Protein AF-A0A4Q4T595-F1 (afdb_monomer_lite)

Sequence (94 aa):
MTGSLRHFLDSDAVWLKILGATLLILVARSVSQIVYNVFLHPLAKIPGPRLMAASVLPMGWARTQGRAPYKLAELHERYGPVVRVGPNEVSAPR

pLDDT: mean 90.44, std 10.44, range [55.41, 97.75]

Radius of gyration: 21.41 Å; chains: 1; bounding box: 58×29×53 Å

Structure (mmCIF, N/CA/C/O backbone):
data_AF-A0A4Q4T595-F1
#
_entry.id   AF-A0A4Q4T595-F1
#
loop_
_atom_site.group_PDB
_atom_site.id
_atom_site.type_symbol
_atom_site.label_atom_id
_atom_site.label_alt_id
_atom_site.label_comp_id
_atom_site.label_asym_id
_atom_site.label_entity_id
_atom_site.label_seq_id
_atom_site.p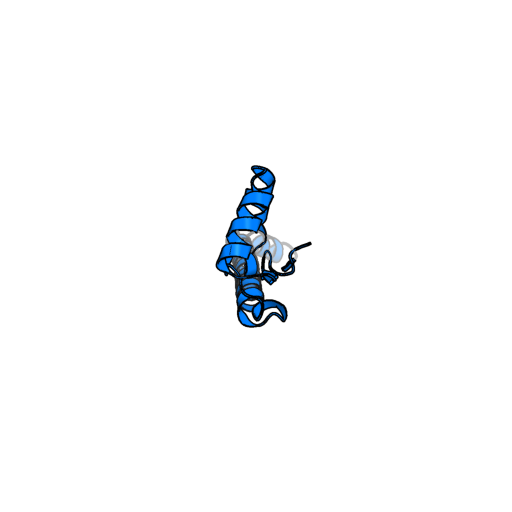dbx_PDB_ins_code
_atom_site.Cartn_x
_atom_site.Cartn_y
_atom_site.Cartn_z
_atom_site.occupancy
_atom_site.B_iso_or_equiv
_atom_site.auth_seq_id
_atom_site.auth_comp_id
_atom_site.auth_asym_id
_atom_site.auth_atom_id
_atom_site.pdbx_PDB_model_num
ATOM 1 N N . MET A 1 1 ? 41.513 -4.887 -30.086 1.00 55.41 1 MET A N 1
ATOM 2 C CA . MET A 1 1 ? 40.113 -5.341 -30.293 1.00 55.41 1 MET A CA 1
ATOM 3 C C . MET A 1 1 ? 39.145 -4.876 -29.189 1.00 55.41 1 MET A C 1
ATOM 5 O O . MET A 1 1 ? 37.991 -5.272 -29.200 1.00 55.41 1 MET A O 1
ATOM 9 N N . THR A 1 2 ? 39.554 -3.995 -28.266 1.00 59.62 2 THR A N 1
ATOM 10 C CA . THR A 1 2 ? 38.747 -3.543 -27.109 1.00 59.62 2 THR A CA 1
ATOM 11 C C . THR A 1 2 ? 37.957 -2.242 -27.332 1.00 59.62 2 THR A C 1
ATOM 13 O O . THR A 1 2 ? 37.141 -1.881 -26.491 1.00 59.62 2 THR A O 1
ATOM 16 N N . GLY A 1 3 ? 38.161 -1.535 -28.453 1.00 59.78 3 GLY A N 1
ATOM 17 C CA . GLY A 1 3 ? 37.514 -0.238 -28.725 1.00 59.78 3 GLY A CA 1
ATOM 18 C C . GLY A 1 3 ? 36.053 -0.321 -29.189 1.00 59.78 3 GLY A C 1
ATOM 19 O O . GLY A 1 3 ? 35.255 0.548 -28.854 1.00 59.78 3 GLY A O 1
ATOM 20 N N . SER A 1 4 ? 35.673 -1.390 -29.899 1.00 66.75 4 SER A N 1
ATOM 21 C CA . SER A 1 4 ? 34.329 -1.522 -30.493 1.00 66.75 4 SER A CA 1
ATOM 22 C C . SER A 1 4 ? 33.219 -1.743 -29.461 1.00 66.75 4 SER A C 1
ATOM 24 O O . SER A 1 4 ? 32.090 -1.319 -29.681 1.00 66.75 4 SER A O 1
ATOM 26 N N . LEU A 1 5 ? 33.526 -2.404 -28.341 1.00 62.75 5 LEU A N 1
ATOM 27 C CA . LEU A 1 5 ? 32.552 -2.699 -27.286 1.00 62.75 5 LEU A CA 1
ATOM 28 C C . LEU A 1 5 ? 32.245 -1.475 -26.413 1.00 62.75 5 LEU A C 1
ATOM 30 O O . LEU A 1 5 ? 31.114 -1.328 -25.965 1.00 62.75 5 LEU A O 1
ATOM 34 N N . ARG A 1 6 ? 33.218 -0.574 -26.215 1.00 63.72 6 ARG A N 1
ATOM 35 C CA . ARG A 1 6 ? 33.023 0.659 -25.432 1.00 63.72 6 ARG A CA 1
ATOM 36 C C . ARG A 1 6 ? 32.085 1.635 -26.143 1.00 63.72 6 ARG A C 1
ATOM 38 O O . ARG A 1 6 ? 31.086 2.027 -25.566 1.00 63.72 6 ARG A O 1
ATOM 45 N N . HIS A 1 7 ? 32.299 1.886 -27.435 1.00 62.91 7 HIS A N 1
ATOM 46 C CA . HIS A 1 7 ? 31.421 2.762 -28.225 1.00 62.91 7 HIS A CA 1
ATOM 47 C C . HIS A 1 7 ? 29.972 2.241 -28.329 1.00 62.91 7 HIS A C 1
ATOM 49 O O . HIS A 1 7 ? 29.018 3.015 -28.411 1.00 62.91 7 HIS A O 1
ATOM 55 N N . PHE A 1 8 ? 29.784 0.919 -28.326 1.00 65.06 8 PHE A N 1
ATOM 56 C CA . PHE A 1 8 ? 28.450 0.317 -28.305 1.00 65.06 8 PHE A CA 1
ATOM 57 C C . PHE A 1 8 ? 27.750 0.496 -26.944 1.00 65.06 8 PHE A C 1
ATOM 59 O O . PHE A 1 8 ? 26.552 0.760 -26.907 1.00 65.06 8 PHE A O 1
ATOM 66 N N . LEU A 1 9 ? 28.494 0.398 -25.835 1.00 65.62 9 LEU A N 1
ATOM 67 C CA . LEU A 1 9 ? 27.987 0.605 -24.470 1.00 65.62 9 LEU A CA 1
ATOM 68 C C . LEU A 1 9 ? 27.760 2.089 -24.126 1.00 65.62 9 LEU A C 1
ATOM 70 O O . LEU A 1 9 ? 26.861 2.392 -23.347 1.00 65.62 9 LEU A O 1
ATOM 74 N N . ASP A 1 10 ? 28.508 3.002 -24.749 1.00 68.75 10 ASP A N 1
ATOM 75 C CA . ASP A 1 10 ? 28.384 4.458 -24.569 1.00 68.75 10 ASP A CA 1
ATOM 76 C C . ASP A 1 10 ? 27.293 5.090 -25.451 1.00 68.75 10 ASP A C 1
ATOM 78 O O . ASP A 1 10 ? 27.086 6.299 -25.435 1.00 68.75 10 ASP A O 1
ATOM 82 N N . SER A 1 11 ? 26.570 4.286 -26.233 1.00 79.44 11 SER A N 1
ATOM 83 C CA . SER A 1 11 ? 25.467 4.786 -27.050 1.00 79.44 11 SER A CA 1
ATOM 84 C C . SER A 1 11 ? 24.302 5.219 -26.154 1.00 79.44 11 SER A C 1
ATOM 86 O O . SER A 1 11 ? 23.741 4.394 -25.433 1.00 79.44 11 SER A O 1
ATOM 88 N N . ASP A 1 12 ? 23.865 6.477 -26.256 1.00 80.19 12 ASP A N 1
ATOM 89 C CA . ASP A 1 12 ? 22.737 7.033 -25.481 1.00 80.19 12 ASP A CA 1
ATOM 90 C C . ASP A 1 12 ? 21.472 6.159 -25.557 1.00 80.19 12 ASP A C 1
ATOM 92 O O . ASP A 1 12 ? 20.712 6.019 -24.598 1.00 80.19 12 ASP A O 1
ATOM 96 N N . ALA A 1 13 ? 21.277 5.473 -26.687 1.00 86.56 13 ALA A N 1
ATOM 97 C CA . ALA A 1 13 ? 20.188 4.527 -26.895 1.00 86.56 13 ALA A CA 1
ATOM 98 C C . ALA A 1 13 ? 20.213 3.316 -25.938 1.00 86.56 13 ALA A C 1
ATOM 100 O O . ALA A 1 13 ? 19.152 2.782 -25.612 1.00 86.56 13 ALA A O 1
ATOM 101 N N . VAL A 1 14 ? 21.387 2.855 -25.493 1.00 88.69 14 VAL A N 1
ATOM 102 C CA . VAL A 1 14 ? 21.518 1.748 -24.529 1.00 88.69 14 VAL A CA 1
ATOM 103 C C . VAL A 1 14 ? 21.094 2.217 -23.141 1.00 88.69 14 VAL A C 1
ATOM 105 O O . VAL A 1 14 ? 20.259 1.569 -22.509 1.00 88.69 14 VAL A O 1
ATOM 108 N N . TRP A 1 15 ? 21.574 3.381 -22.703 1.00 89.25 15 TRP A N 1
ATOM 109 C CA . TRP A 1 15 ? 21.204 3.962 -21.413 1.00 89.25 15 TRP A CA 1
ATOM 110 C C . TRP A 1 15 ? 19.714 4.297 -21.325 1.00 89.25 15 TRP A C 1
ATOM 112 O O . TRP A 1 15 ? 19.072 3.954 -20.333 1.00 89.25 15 TRP A O 1
ATOM 122 N N . LEU A 1 16 ? 19.122 4.857 -22.384 1.00 92.12 16 LEU A N 1
ATOM 123 C CA . LEU A 1 16 ? 17.677 5.107 -22.447 1.00 92.12 16 LEU A CA 1
ATOM 124 C C . LEU A 1 16 ? 16.855 3.814 -22.332 1.00 92.12 16 LEU A C 1
ATOM 126 O O . LEU A 1 16 ? 15.848 3.786 -21.623 1.00 92.12 16 LEU A O 1
ATOM 130 N N . LYS A 1 17 ? 17.294 2.722 -22.975 1.00 94.12 17 LYS A N 1
ATOM 131 C CA . LYS A 1 17 ? 16.640 1.407 -22.855 1.00 94.12 17 LYS A CA 1
ATOM 132 C C . LYS A 1 17 ? 16.760 0.837 -21.445 1.00 94.12 17 LYS A C 1
ATOM 134 O O . LYS A 1 17 ? 15.776 0.312 -20.933 1.00 94.12 17 LYS A O 1
ATOM 139 N N . ILE A 1 18 ? 17.926 0.956 -20.808 1.00 94.69 18 ILE A N 1
ATOM 140 C CA . ILE A 1 18 ? 18.138 0.493 -19.429 1.00 94.69 18 ILE A CA 1
ATOM 141 C C . ILE A 1 18 ? 17.256 1.284 -18.457 1.00 94.69 18 ILE A C 1
ATOM 143 O O . ILE A 1 18 ? 16.566 0.682 -17.634 1.00 94.69 18 ILE A O 1
ATOM 147 N N . LEU A 1 19 ? 17.226 2.614 -18.571 1.00 95.94 19 LEU A N 1
ATOM 148 C CA . LEU A 1 19 ? 16.382 3.475 -17.738 1.00 95.94 19 LEU A CA 1
ATOM 149 C C . LEU A 1 19 ? 14.895 3.171 -17.947 1.00 95.94 19 LEU A C 1
ATOM 151 O O . LEU A 1 19 ? 14.161 3.001 -16.974 1.00 95.94 19 LEU A O 1
ATOM 155 N N . GLY A 1 20 ? 14.466 3.027 -19.203 1.00 96.69 20 GLY A N 1
ATOM 156 C CA . GLY A 1 20 ? 13.096 2.656 -19.549 1.00 96.69 20 GLY A CA 1
ATOM 157 C C . GLY A 1 20 ? 12.697 1.289 -18.991 1.00 96.69 20 GLY A C 1
ATOM 158 O O . GLY A 1 20 ? 11.651 1.165 -18.356 1.00 96.69 20 GLY A O 1
ATOM 159 N N . ALA A 1 21 ? 13.548 0.272 -19.157 1.00 96.75 21 ALA A N 1
ATOM 160 C CA . ALA A 1 21 ? 13.311 -1.066 -18.616 1.00 96.75 21 ALA A CA 1
ATOM 161 C C . ALA A 1 21 ? 13.264 -1.060 -17.081 1.00 96.75 21 ALA A C 1
ATOM 163 O O . ALA A 1 21 ? 12.384 -1.680 -16.486 1.00 96.75 21 ALA A O 1
ATOM 164 N N . THR A 1 22 ? 14.161 -0.311 -16.435 1.00 96.94 22 THR A N 1
ATOM 165 C CA . THR A 1 22 ? 14.193 -0.168 -14.973 1.00 96.94 22 THR A CA 1
ATOM 166 C C . THR A 1 22 ? 12.910 0.482 -14.461 1.00 96.94 22 THR A C 1
ATOM 168 O O . THR A 1 22 ? 12.271 -0.050 -13.553 1.00 96.94 22 THR A O 1
ATOM 171 N N . LEU A 1 23 ? 12.481 1.589 -15.075 1.00 97.56 23 LEU A N 1
ATOM 172 C CA . LEU A 1 23 ? 11.230 2.258 -14.725 1.00 97.56 23 LEU A CA 1
ATOM 173 C C . LEU A 1 23 ? 10.027 1.326 -14.915 1.00 97.56 23 LEU A C 1
ATOM 175 O O . LEU A 1 23 ? 9.184 1.221 -14.024 1.00 97.56 23 LEU A O 1
ATOM 179 N N . LEU A 1 24 ? 9.971 0.604 -16.037 1.00 97.69 24 LEU A N 1
ATOM 180 C CA . LEU A 1 24 ? 8.899 -0.347 -16.323 1.00 97.69 24 LEU A CA 1
ATOM 181 C C . LEU A 1 24 ? 8.820 -1.452 -15.261 1.00 97.69 24 LEU A C 1
ATOM 183 O O . LEU A 1 24 ? 7.731 -1.748 -14.771 1.00 97.69 24 LEU A O 1
ATOM 187 N N . ILE A 1 25 ? 9.958 -2.025 -14.860 1.00 97.75 25 ILE A N 1
ATOM 188 C CA . ILE A 1 25 ? 10.024 -3.055 -13.814 1.00 97.75 25 ILE A CA 1
ATOM 189 C C . ILE A 1 25 ? 9.533 -2.502 -12.471 1.00 97.75 25 ILE A C 1
ATOM 191 O O . ILE A 1 25 ? 8.751 -3.163 -11.784 1.00 97.75 25 ILE A O 1
ATOM 195 N N . LEU A 1 26 ? 9.942 -1.286 -12.095 1.00 97.56 26 LEU A N 1
ATOM 196 C CA . LEU A 1 26 ? 9.507 -0.652 -10.847 1.00 97.56 26 LEU A CA 1
ATOM 197 C C . LEU A 1 26 ? 7.995 -0.401 -10.830 1.00 97.56 26 LEU A C 1
ATOM 199 O O . LEU A 1 26 ? 7.332 -0.688 -9.827 1.00 97.56 26 LEU A O 1
ATOM 203 N N . VAL A 1 27 ? 7.436 0.078 -11.944 1.00 97.19 27 VAL A N 1
ATOM 204 C CA . VAL A 1 27 ? 5.991 0.294 -12.093 1.00 97.19 27 VAL A CA 1
ATOM 205 C C . VAL A 1 27 ? 5.249 -1.038 -12.038 1.00 97.19 27 VAL A C 1
ATOM 207 O O . VAL A 1 27 ? 4.325 -1.183 -11.238 1.00 97.19 27 VAL A O 1
ATOM 210 N N . ALA A 1 28 ? 5.677 -2.034 -12.815 1.00 97.25 28 ALA A N 1
ATOM 211 C CA . ALA A 1 28 ? 5.042 -3.348 -12.850 1.00 97.25 28 ALA A CA 1
ATOM 212 C C . ALA A 1 28 ? 5.057 -4.021 -11.472 1.00 97.25 28 ALA A C 1
ATOM 214 O O . ALA A 1 28 ? 4.032 -4.542 -11.027 1.00 97.25 28 ALA A O 1
ATOM 215 N N . ARG A 1 29 ? 6.181 -3.949 -10.749 1.00 96.88 29 ARG A N 1
ATOM 216 C CA . ARG A 1 29 ? 6.293 -4.447 -9.372 1.00 96.88 29 ARG A CA 1
ATOM 217 C C . ARG A 1 29 ? 5.334 -3.716 -8.431 1.00 96.88 29 ARG A C 1
ATOM 219 O O . ARG A 1 29 ? 4.647 -4.364 -7.646 1.00 96.88 29 ARG A O 1
ATOM 226 N N . SER A 1 30 ? 5.267 -2.388 -8.517 1.00 94.50 30 SER A N 1
ATOM 227 C CA . SER A 1 30 ? 4.399 -1.568 -7.660 1.00 94.50 30 SER A CA 1
ATOM 228 C C . SER A 1 30 ? 2.920 -1.878 -7.891 1.00 94.50 30 SER A C 1
ATOM 230 O O . SER A 1 30 ? 2.179 -2.110 -6.937 1.00 94.50 30 SER A O 1
ATOM 232 N N . VAL A 1 31 ? 2.499 -1.962 -9.154 1.00 95.62 31 VAL A N 1
ATOM 233 C CA . VAL A 1 31 ? 1.127 -2.331 -9.531 1.00 95.62 31 VAL A CA 1
ATOM 234 C C . VAL A 1 31 ? 0.806 -3.752 -9.073 1.00 95.62 31 VAL A C 1
ATOM 236 O O . VAL A 1 31 ? -0.231 -3.966 -8.449 1.00 95.62 31 VAL A O 1
ATOM 239 N N . SER A 1 32 ? 1.711 -4.706 -9.303 1.00 95.88 32 SER A N 1
ATOM 240 C CA . SER A 1 32 ? 1.529 -6.097 -8.869 1.00 95.88 32 SER A CA 1
ATOM 241 C C . SER A 1 32 ? 1.346 -6.193 -7.355 1.00 95.88 32 SER A C 1
ATOM 243 O O . SER A 1 32 ? 0.445 -6.883 -6.882 1.00 95.88 32 SER A O 1
ATOM 245 N N . GLN A 1 33 ? 2.142 -5.445 -6.585 1.00 94.81 33 GLN A N 1
ATOM 246 C CA . GLN A 1 33 ? 2.021 -5.399 -5.131 1.00 94.81 33 GLN A CA 1
ATOM 247 C C . GLN A 1 33 ? 0.685 -4.793 -4.685 1.00 94.81 33 GLN A C 1
ATOM 249 O O . GLN A 1 33 ? 0.058 -5.318 -3.769 1.00 94.81 33 GLN A O 1
ATOM 254 N N . ILE A 1 34 ? 0.228 -3.714 -5.327 1.00 94.88 34 ILE A N 1
ATOM 255 C CA . ILE A 1 34 ? -1.064 -3.085 -5.019 1.00 94.88 34 ILE A CA 1
ATOM 256 C C . ILE A 1 34 ? -2.209 -4.065 -5.278 1.00 94.88 34 ILE A C 1
ATOM 258 O O . ILE A 1 34 ? -3.062 -4.254 -4.411 1.00 94.88 34 ILE A O 1
ATOM 262 N N . VAL A 1 35 ? -2.213 -4.721 -6.440 1.00 95.69 35 VAL A N 1
ATOM 263 C CA . VAL A 1 35 ? -3.236 -5.710 -6.802 1.00 95.69 35 VAL A CA 1
ATOM 264 C C . VAL A 1 35 ? -3.232 -6.867 -5.802 1.00 95.69 35 VAL A C 1
ATOM 266 O O . VAL A 1 35 ? -4.282 -7.218 -5.262 1.00 95.69 35 VAL A O 1
ATOM 269 N N . TYR A 1 36 ? -2.056 -7.405 -5.474 1.00 95.69 36 TYR A N 1
ATOM 270 C CA . TYR A 1 36 ? -1.926 -8.448 -4.459 1.00 95.69 36 TYR A CA 1
ATOM 271 C C . TYR A 1 36 ? -2.474 -7.988 -3.102 1.00 95.69 36 TYR A C 1
ATOM 273 O O . TYR A 1 36 ? -3.313 -8.669 -2.515 1.00 95.69 36 TYR A O 1
ATOM 281 N N . ASN A 1 37 ? -2.080 -6.803 -2.630 1.00 94.94 37 ASN A N 1
ATOM 282 C CA . ASN A 1 37 ? -2.498 -6.273 -1.335 1.00 94.94 37 ASN A CA 1
ATOM 283 C C . ASN A 1 37 ? -4.016 -6.069 -1.239 1.00 94.94 37 ASN A C 1
ATOM 285 O O . ASN A 1 37 ? -4.607 -6.350 -0.193 1.00 94.94 37 ASN A O 1
ATOM 289 N N . VAL A 1 38 ? -4.643 -5.582 -2.310 1.00 93.62 38 VAL A N 1
ATOM 290 C CA . VAL A 1 38 ? -6.076 -5.270 -2.335 1.00 93.62 38 VAL A CA 1
ATOM 291 C C . VAL A 1 38 ? -6.933 -6.529 -2.462 1.00 93.62 38 VAL A C 1
ATOM 293 O O . VAL A 1 38 ? -7.968 -6.596 -1.804 1.00 93.62 38 VAL A O 1
ATOM 296 N N . PHE A 1 39 ? -6.520 -7.517 -3.263 1.00 93.75 39 PHE A N 1
ATOM 297 C CA . PHE A 1 39 ? -7.394 -8.641 -3.628 1.00 93.75 39 PHE A CA 1
ATOM 298 C C . PHE A 1 39 ? -6.968 -9.998 -3.063 1.00 93.75 39 PHE A C 1
ATOM 300 O O . PHE A 1 39 ? -7.826 -10.794 -2.697 1.00 93.75 39 PHE A O 1
ATOM 307 N N . LEU A 1 40 ? -5.665 -10.280 -3.002 1.00 93.75 40 LEU A N 1
ATOM 308 C CA . LEU A 1 40 ? -5.143 -11.622 -2.706 1.00 93.75 40 LEU A CA 1
ATOM 309 C C . LEU A 1 40 ? -4.547 -11.740 -1.300 1.00 93.75 40 LEU A C 1
ATOM 311 O O . LEU A 1 40 ? -4.386 -12.841 -0.780 1.00 93.75 40 LEU A O 1
ATOM 315 N N . HIS A 1 41 ? -4.221 -10.612 -0.674 1.00 93.25 41 HIS A N 1
ATOM 316 C CA . HIS A 1 41 ? -3.612 -10.585 0.646 1.00 93.25 41 HIS A CA 1
ATOM 317 C C . HIS A 1 41 ? -4.538 -11.203 1.703 1.00 93.25 41 HIS A C 1
ATOM 319 O O . HIS A 1 41 ? -5.743 -10.950 1.667 1.00 93.25 41 HIS A O 1
ATOM 325 N N . PRO A 1 42 ? -4.017 -11.921 2.715 1.00 93.50 42 PRO A N 1
ATOM 326 C CA . PRO A 1 42 ? -4.841 -12.493 3.785 1.00 93.50 42 PRO A CA 1
ATOM 327 C C . PRO A 1 42 ? -5.752 -11.467 4.482 1.00 93.50 42 PRO A C 1
ATOM 329 O O . PRO A 1 42 ? -6.893 -11.769 4.828 1.00 93.50 42 PRO A O 1
ATOM 332 N N . LEU A 1 43 ? -5.275 -10.224 4.614 1.00 93.06 43 LEU A N 1
ATOM 333 C CA . LEU A 1 43 ? -6.026 -9.102 5.195 1.00 93.06 43 LEU A CA 1
ATOM 334 C C . LEU A 1 43 ? -7.038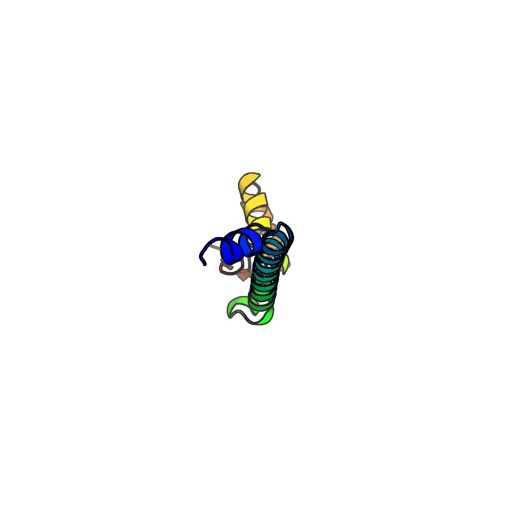 -8.452 4.228 1.00 93.06 43 LEU A C 1
ATOM 336 O O . LEU A 1 43 ? -7.723 -7.514 4.620 1.00 93.06 43 LEU A O 1
ATOM 340 N N . ALA A 1 44 ? -7.163 -8.907 2.976 1.00 91.62 44 ALA A N 1
ATOM 341 C CA . ALA A 1 44 ? -8.148 -8.390 2.013 1.00 91.62 44 ALA A CA 1
ATOM 342 C C . ALA A 1 44 ? -9.600 -8.650 2.441 1.00 91.62 44 ALA A C 1
ATOM 344 O O . ALA A 1 44 ? -10.506 -7.948 2.005 1.00 91.62 44 ALA A O 1
ATOM 345 N N . LYS A 1 45 ? -9.811 -9.620 3.338 1.00 93.31 45 LYS A N 1
ATOM 346 C CA . LYS A 1 45 ? -11.117 -9.926 3.937 1.00 93.31 45 LYS A CA 1
ATOM 347 C C . LYS A 1 45 ? -11.562 -8.888 4.971 1.00 93.31 45 LYS A C 1
ATOM 349 O O . LYS A 1 45 ? -12.732 -8.858 5.334 1.00 93.31 45 LYS A O 1
ATOM 354 N N . ILE A 1 46 ? -10.633 -8.074 5.473 1.00 95.31 46 ILE A N 1
ATOM 355 C CA . ILE A 1 46 ? -10.914 -7.071 6.500 1.00 95.31 46 ILE A CA 1
ATOM 356 C C . ILE A 1 46 ? -11.464 -5.817 5.816 1.00 95.31 46 ILE A C 1
ATOM 358 O O . ILE A 1 46 ? -10.834 -5.318 4.875 1.00 95.31 46 ILE A O 1
ATOM 362 N N . PRO A 1 47 ? -12.618 -5.295 6.266 1.00 94.38 47 PRO A N 1
ATOM 363 C CA . PRO A 1 47 ? -13.239 -4.140 5.641 1.00 94.38 47 PRO A CA 1
ATOM 364 C C . PRO A 1 47 ? -12.358 -2.894 5.805 1.00 94.38 47 PRO A C 1
ATOM 366 O O . PRO A 1 47 ? -11.644 -2.728 6.794 1.00 94.38 47 PRO A O 1
ATOM 369 N N . GLY A 1 48 ? -12.382 -2.008 4.811 1.00 93.75 48 GLY A N 1
ATOM 370 C CA . GLY A 1 48 ? -11.648 -0.747 4.851 1.00 93.75 48 GLY A CA 1
ATOM 371 C C . GLY A 1 48 ? -11.453 -0.109 3.473 1.00 93.75 48 GLY A C 1
ATOM 372 O O . GLY A 1 48 ? -11.779 -0.708 2.442 1.00 93.75 48 GLY A O 1
ATOM 373 N N . PRO A 1 49 ? -10.909 1.119 3.418 1.00 94.38 49 PRO A N 1
ATOM 374 C CA . PRO A 1 49 ? -10.660 1.811 2.162 1.00 94.38 49 PRO A CA 1
ATOM 375 C C . PRO A 1 49 ? -9.605 1.091 1.316 1.00 94.38 49 PRO A C 1
ATOM 377 O O . PRO A 1 49 ? -8.489 0.835 1.772 1.00 94.38 49 PRO A O 1
ATOM 380 N N . ARG A 1 50 ? -9.899 0.871 0.028 1.00 92.50 50 ARG A N 1
ATOM 381 C CA . ARG A 1 50 ? -8.950 0.240 -0.912 1.00 92.50 50 ARG A CA 1
ATOM 382 C C . ARG A 1 50 ? -7.628 0.999 -1.033 1.00 92.50 50 ARG A C 1
ATOM 384 O O . ARG A 1 50 ? -6.591 0.374 -1.205 1.00 92.50 50 ARG A O 1
ATOM 391 N N . LEU A 1 51 ? -7.647 2.327 -0.890 1.00 92.31 51 LEU A N 1
ATOM 392 C CA . LEU A 1 51 ? -6.429 3.145 -0.902 1.00 92.31 51 LEU A CA 1
ATOM 393 C C . LEU A 1 51 ? -5.489 2.810 0.264 1.00 92.31 51 LEU A C 1
ATOM 395 O O . LEU A 1 51 ? -4.278 2.794 0.072 1.00 92.31 51 LEU A O 1
ATOM 399 N N . MET A 1 52 ? -6.038 2.497 1.441 1.00 93.50 52 MET A N 1
ATOM 400 C CA . MET A 1 52 ? -5.250 2.066 2.598 1.00 93.50 52 MET A CA 1
ATOM 401 C C . MET A 1 52 ? -4.791 0.613 2.456 1.00 93.50 52 MET A C 1
ATOM 403 O O . MET A 1 52 ? -3.685 0.278 2.859 1.00 93.50 52 MET A O 1
ATOM 407 N N . ALA A 1 53 ? -5.583 -0.246 1.807 1.00 92.06 53 ALA A N 1
ATOM 408 C CA . ALA A 1 53 ? -5.122 -1.582 1.430 1.00 92.06 53 ALA A CA 1
ATOM 409 C C . ALA A 1 53 ? -3.978 -1.535 0.397 1.00 92.06 53 ALA A C 1
ATOM 411 O O . ALA A 1 53 ? -3.076 -2.365 0.450 1.00 92.06 53 ALA A O 1
ATOM 412 N N . ALA A 1 54 ? -3.994 -0.564 -0.521 1.00 93.19 54 ALA A N 1
ATOM 413 C CA . ALA A 1 54 ? -2.981 -0.394 -1.559 1.00 93.19 54 ALA A CA 1
ATOM 414 C C . ALA A 1 54 ? -1.668 0.203 -1.027 1.00 93.19 54 ALA A C 1
ATOM 416 O O . ALA A 1 54 ? -0.592 -0.226 -1.440 1.00 93.19 54 ALA A O 1
ATOM 417 N N . SER A 1 55 ? -1.741 1.191 -0.128 1.00 93.00 55 SER A N 1
ATOM 418 C CA . SER A 1 55 ? -0.572 1.935 0.349 1.00 93.00 55 SER A CA 1
ATOM 419 C C . SER A 1 55 ? -0.770 2.519 1.750 1.00 93.00 55 SER A C 1
ATOM 421 O O . SER A 1 55 ? -1.882 2.833 2.162 1.00 93.00 55 SER A O 1
ATOM 423 N N . VAL A 1 56 ? 0.336 2.726 2.470 1.00 91.44 56 VAL A N 1
ATOM 424 C CA . VAL A 1 56 ? 0.363 3.399 3.783 1.00 91.44 56 VAL A CA 1
ATOM 425 C C . VAL A 1 56 ? 0.177 4.918 3.687 1.00 91.44 56 VAL A C 1
ATOM 427 O O . VAL A 1 56 ? -0.110 5.571 4.689 1.00 91.44 56 VAL A O 1
ATOM 430 N N . LEU A 1 57 ? 0.324 5.495 2.490 1.00 93.50 57 LEU A N 1
ATOM 431 C CA . LEU A 1 57 ? 0.346 6.946 2.280 1.00 93.50 57 LEU A CA 1
ATOM 432 C C . LEU A 1 57 ? -0.898 7.690 2.803 1.00 93.50 57 LEU A C 1
ATOM 434 O O . LEU A 1 57 ? -0.708 8.712 3.460 1.00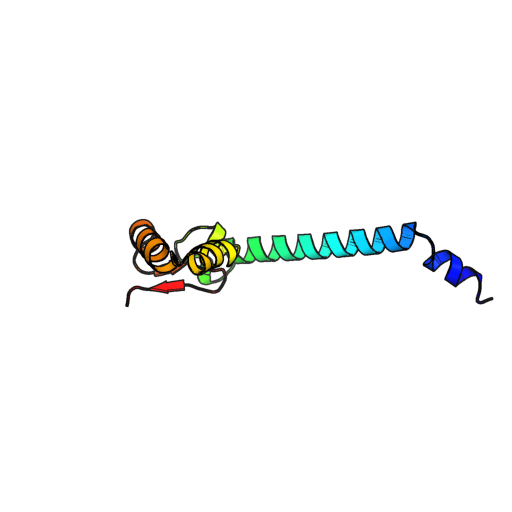 93.50 57 LEU A O 1
ATOM 438 N N . PRO A 1 58 ? -2.150 7.221 2.601 1.00 93.62 58 PRO A N 1
ATOM 439 C CA . PRO A 1 58 ? -3.325 7.954 3.077 1.00 93.62 58 PRO A CA 1
ATOM 440 C C . PRO A 1 58 ? -3.358 8.096 4.603 1.00 93.62 58 PRO A C 1
ATOM 442 O O . PRO A 1 58 ? -3.675 9.164 5.126 1.00 93.62 58 PRO A O 1
ATOM 445 N N . MET A 1 59 ? -3.000 7.029 5.325 1.00 93.94 59 MET A N 1
ATOM 446 C CA . MET A 1 59 ? -2.930 7.060 6.786 1.00 93.94 59 MET A CA 1
ATOM 447 C C . MET A 1 59 ? -1.696 7.836 7.260 1.00 93.94 59 MET A C 1
ATOM 449 O O . MET A 1 59 ? -1.787 8.604 8.214 1.00 93.94 59 MET A O 1
ATOM 453 N N . GLY A 1 60 ? -0.563 7.705 6.564 1.00 94.25 60 GLY A N 1
ATOM 454 C CA . GLY A 1 60 ? 0.641 8.500 6.812 1.00 94.25 60 GLY A CA 1
ATOM 455 C C . GLY A 1 60 ? 0.375 10.002 6.721 1.00 94.25 60 GLY A C 1
ATOM 456 O O . GLY A 1 60 ? 0.766 10.742 7.616 1.00 94.25 60 GLY A O 1
ATOM 457 N N . TRP A 1 61 ? -0.378 10.443 5.715 1.00 95.31 61 TRP A N 1
ATOM 458 C CA . TRP A 1 61 ? -0.791 11.838 5.575 1.00 95.31 61 TRP A CA 1
ATOM 459 C C . TRP A 1 61 ? -1.696 12.308 6.723 1.00 95.31 61 TRP A C 1
ATOM 461 O O . TRP A 1 61 ? -1.500 13.382 7.286 1.00 95.31 61 TRP A O 1
ATOM 471 N N . ALA A 1 62 ? -2.662 11.486 7.143 1.00 94.94 62 ALA A N 1
ATOM 472 C CA . ALA A 1 62 ? -3.473 11.807 8.318 1.00 94.94 62 ALA A CA 1
ATOM 473 C C . ALA A 1 62 ? -2.617 11.893 9.598 1.00 94.94 62 ALA A C 1
ATOM 475 O O . ALA A 1 62 ? -2.873 12.744 10.449 1.00 94.94 62 ALA A O 1
ATOM 476 N N . ARG A 1 63 ? -1.582 11.051 9.730 1.00 95.44 63 ARG A N 1
ATOM 477 C CA . ARG A 1 63 ? -0.623 11.085 10.848 1.00 95.44 63 ARG A CA 1
ATOM 478 C C . ARG A 1 63 ? 0.215 12.366 10.837 1.00 95.44 63 ARG A C 1
ATOM 480 O O . ARG A 1 63 ? 0.306 13.007 11.878 1.00 95.44 63 ARG A O 1
ATOM 487 N N . THR A 1 64 ? 0.761 12.780 9.691 1.00 96.50 64 THR A N 1
ATOM 488 C CA . THR A 1 64 ? 1.572 14.012 9.599 1.00 96.50 64 THR A CA 1
ATOM 489 C C . THR A 1 64 ? 0.766 15.275 9.894 1.00 96.50 64 THR A C 1
ATOM 491 O O . THR A 1 64 ? 1.315 16.245 10.401 1.00 96.50 64 THR A O 1
ATOM 494 N N . GLN A 1 65 ? -0.545 15.255 9.647 1.00 96.38 65 GLN A N 1
ATOM 495 C CA . GLN A 1 65 ? -1.458 16.345 10.004 1.00 96.38 65 GLN A CA 1
ATOM 496 C C . GLN A 1 65 ? -1.974 16.287 11.454 1.00 96.38 65 GLN A C 1
ATOM 498 O O . GLN A 1 65 ? -2.796 17.118 11.833 1.00 96.38 65 GLN A O 1
ATOM 503 N N . GLY A 1 66 ? -1.584 15.285 12.252 1.00 95.31 66 GLY A N 1
ATOM 504 C CA . GLY A 1 66 ? -2.144 15.062 13.593 1.00 95.31 66 GLY A CA 1
ATOM 505 C C . GLY A 1 66 ? -3.623 14.646 13.587 1.00 95.31 66 GLY A C 1
ATOM 506 O O . GLY A 1 66 ? -4.297 14.700 14.611 1.00 95.31 66 GLY A O 1
ATOM 507 N N . ARG A 1 67 ? -4.151 14.223 12.431 1.00 95.81 67 ARG A N 1
ATOM 508 C CA . ARG A 1 67 ? -5.564 13.867 12.220 1.00 95.81 67 ARG A CA 1
ATOM 509 C C . ARG A 1 67 ? -5.844 12.367 12.261 1.00 95.81 67 ARG A C 1
ATOM 511 O O . ARG A 1 67 ? -6.987 11.955 12.070 1.00 95.81 67 ARG A O 1
ATOM 518 N N . ALA A 1 68 ? -4.826 11.546 12.511 1.00 94.19 68 ALA A N 1
ATOM 519 C CA . ALA A 1 68 ? -4.964 10.094 12.549 1.00 94.19 68 ALA A CA 1
ATOM 520 C C . ALA A 1 68 ? -6.066 9.595 13.507 1.00 94.19 68 ALA A C 1
ATOM 522 O O . ALA A 1 68 ? -6.838 8.749 13.062 1.00 94.19 68 ALA A O 1
ATOM 523 N N . PRO A 1 69 ? -6.229 10.119 14.743 1.00 94.19 69 PRO A N 1
ATOM 524 C CA . PRO A 1 69 ? -7.294 9.659 15.641 1.00 94.19 69 PRO A CA 1
ATOM 525 C C . PRO A 1 69 ? -8.697 9.905 15.076 1.00 94.19 69 PRO A C 1
ATOM 527 O O . PRO A 1 69 ? -9.529 9.004 15.083 1.00 94.19 69 PRO A O 1
ATOM 530 N N . TYR A 1 70 ? -8.940 11.093 14.511 1.00 95.12 70 TYR A N 1
ATOM 531 C CA . TYR A 1 70 ? -10.22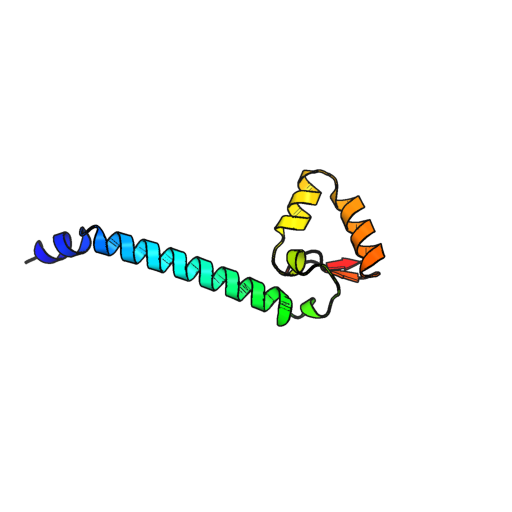5 11.432 13.893 1.00 95.12 70 TYR A CA 1
ATOM 532 C C . TYR A 1 70 ? -10.500 10.568 12.666 1.00 95.12 70 TYR A C 1
ATOM 534 O O . TYR A 1 70 ? -11.603 10.055 12.500 1.00 95.12 70 TYR A O 1
ATOM 542 N N . LYS A 1 71 ? -9.478 10.360 11.822 1.00 95.12 71 LYS A N 1
ATOM 543 C CA . LYS A 1 71 ? -9.629 9.509 10.643 1.00 95.12 71 LYS A CA 1
ATOM 544 C C . LYS A 1 71 ? -9.921 8.067 11.037 1.00 95.12 71 LYS A C 1
ATOM 546 O O . LYS A 1 71 ? -10.717 7.407 10.385 1.00 95.12 71 LYS A O 1
ATOM 551 N N . LEU A 1 72 ? -9.286 7.583 12.097 1.00 94.75 72 LEU A N 1
ATOM 552 C CA . LEU A 1 72 ? -9.497 6.238 12.602 1.00 94.75 72 LEU A CA 1
ATOM 553 C C . LEU A 1 72 ? -10.908 6.057 13.169 1.00 94.75 72 LEU A C 1
ATOM 555 O O . LEU A 1 72 ? -11.551 5.059 12.861 1.00 94.75 72 LEU A O 1
ATOM 559 N N . ALA A 1 73 ? -11.411 7.043 13.917 1.00 95.00 73 ALA A N 1
ATOM 560 C CA . ALA A 1 73 ? -12.787 7.052 14.406 1.00 95.00 73 ALA A CA 1
ATOM 561 C C . ALA A 1 73 ? -13.804 6.998 13.250 1.00 95.00 73 ALA A C 1
ATOM 563 O O . ALA A 1 73 ? -14.663 6.123 13.247 1.00 95.00 73 ALA A O 1
ATOM 564 N N . GLU A 1 74 ? -13.637 7.839 12.221 1.00 95.19 74 GLU A N 1
ATOM 565 C CA . GLU A 1 74 ? -14.476 7.830 11.005 1.00 95.19 74 GLU A CA 1
ATOM 566 C C . GLU A 1 74 ? -14.458 6.457 10.311 1.00 95.19 74 GLU A C 1
ATOM 568 O O . GLU A 1 74 ? -15.471 5.954 9.823 1.00 95.19 74 GLU A O 1
ATOM 573 N N . LEU A 1 75 ? -13.285 5.826 10.251 1.00 95.44 75 LEU A N 1
ATOM 574 C CA . LEU A 1 75 ? -13.139 4.511 9.644 1.00 95.44 75 LEU A CA 1
ATOM 575 C C . LEU A 1 75 ? -13.856 3.425 10.447 1.00 95.44 75 LEU A C 1
ATOM 577 O O . LEU A 1 75 ? -14.531 2.596 9.839 1.00 95.44 75 LEU A O 1
ATOM 581 N N . HIS A 1 76 ? -13.741 3.435 11.773 1.00 96.50 76 HIS A N 1
ATOM 582 C CA . HIS A 1 76 ? -14.452 2.486 12.631 1.00 96.50 76 HIS A CA 1
ATOM 583 C C . HIS A 1 76 ? -15.966 2.684 12.602 1.00 96.50 76 HIS A C 1
ATOM 585 O O . HIS A 1 76 ? -16.706 1.703 12.579 1.00 96.50 76 HIS A O 1
ATOM 591 N N . GLU A 1 77 ? -16.431 3.929 12.519 1.00 95.94 77 GLU A N 1
ATOM 592 C CA . GLU A 1 77 ? -17.848 4.243 12.339 1.00 95.94 77 GLU A CA 1
ATOM 593 C C . GLU A 1 77 ? -18.386 3.680 11.013 1.00 95.94 77 GLU A C 1
ATOM 595 O O . GLU A 1 77 ? -19.481 3.125 10.961 1.00 95.94 77 GLU A O 1
ATOM 600 N N . ARG A 1 78 ? -17.593 3.758 9.936 1.00 95.81 78 ARG A N 1
ATOM 601 C CA . ARG A 1 78 ? -18.018 3.341 8.592 1.00 95.81 78 ARG A CA 1
ATOM 602 C C . ARG A 1 78 ? -17.870 1.848 8.304 1.00 95.81 78 ARG A C 1
ATOM 604 O O . ARG A 1 78 ? -18.693 1.281 7.589 1.00 95.81 78 ARG A O 1
ATOM 611 N N . TYR A 1 79 ? -16.777 1.240 8.753 1.00 95.62 79 TYR A N 1
ATOM 612 C CA . TYR A 1 79 ? -16.386 -0.127 8.386 1.00 95.62 79 TYR A CA 1
ATOM 613 C C . TYR A 1 79 ? -16.506 -1.119 9.548 1.00 95.62 79 TYR A C 1
ATOM 615 O O . TYR A 1 79 ? -16.410 -2.325 9.320 1.00 95.62 79 TYR A O 1
ATOM 623 N N . GLY A 1 80 ? -16.748 -0.635 10.768 1.00 94.38 80 GLY A N 1
ATOM 624 C CA . GLY A 1 80 ? -16.970 -1.452 11.953 1.00 94.38 80 GLY A CA 1
ATOM 625 C C . GLY A 1 80 ? -15.745 -1.576 12.868 1.00 94.38 80 GLY A C 1
ATOM 626 O O . GLY A 1 80 ? -14.776 -0.822 12.760 1.00 94.38 80 GLY A O 1
ATOM 627 N N . PRO A 1 81 ? -15.767 -2.530 13.812 1.00 94.62 81 PRO A N 1
ATOM 628 C CA . PRO A 1 81 ? -14.782 -2.593 14.886 1.00 94.62 81 PRO A CA 1
ATOM 629 C C . PRO A 1 81 ? -13.371 -2.904 14.384 1.00 94.62 81 PRO A C 1
ATOM 631 O O . PRO A 1 81 ? -12.419 -2.357 14.916 1.00 94.62 81 PRO A O 1
ATOM 634 N N . VAL A 1 82 ? -13.204 -3.721 13.343 1.00 96.12 82 VAL A N 1
ATOM 635 C CA . VAL A 1 82 ? -11.878 -4.044 12.793 1.00 96.12 82 VAL A CA 1
ATOM 636 C C . VAL A 1 82 ? -11.767 -3.484 11.387 1.00 96.12 82 VAL A C 1
ATOM 638 O O . VAL A 1 82 ? -12.511 -3.901 10.502 1.00 96.12 82 VAL A O 1
ATOM 641 N N . VAL A 1 83 ? -10.827 -2.562 11.173 1.00 96.62 83 VAL A N 1
ATOM 642 C CA . VAL A 1 83 ? -10.673 -1.858 9.894 1.00 96.62 83 VAL A CA 1
ATOM 643 C C . VAL A 1 83 ? -9.248 -1.945 9.386 1.00 96.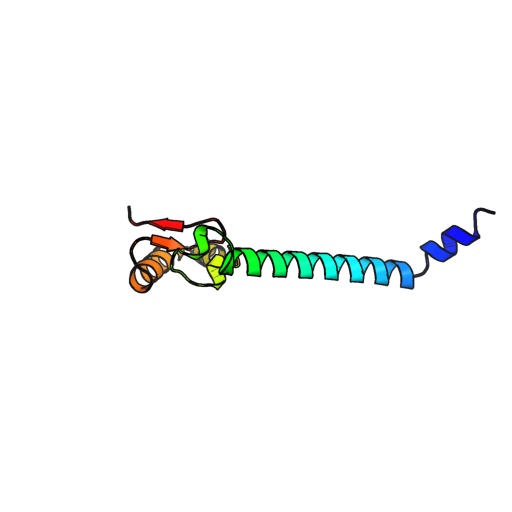62 83 VAL A C 1
ATOM 645 O O . VAL A 1 83 ? -8.280 -1.791 10.132 1.00 96.62 83 VAL A O 1
ATOM 648 N N . ARG A 1 84 ? -9.103 -2.160 8.080 1.00 95.75 84 ARG A N 1
ATOM 649 C CA . ARG A 1 84 ? -7.805 -2.137 7.414 1.00 95.75 84 ARG A CA 1
ATOM 650 C C . ARG A 1 84 ? -7.328 -0.699 7.210 1.00 95.75 84 ARG A C 1
ATOM 652 O O . ARG A 1 84 ? -7.968 0.079 6.506 1.00 95.75 84 ARG A O 1
ATOM 659 N N . VAL A 1 85 ? -6.177 -0.371 7.796 1.00 95.31 85 VAL A N 1
ATOM 660 C CA . VAL A 1 85 ? -5.579 0.981 7.780 1.00 95.31 85 VAL A CA 1
ATOM 661 C C . VAL A 1 85 ? -4.249 1.051 7.027 1.00 95.31 85 VAL A C 1
ATOM 663 O O . VAL A 1 85 ? -3.713 2.138 6.819 1.00 95.31 85 VAL A O 1
ATOM 666 N N . GLY A 1 86 ? -3.748 -0.094 6.562 1.00 94.56 86 GLY A N 1
ATOM 667 C CA . GLY A 1 86 ? -2.581 -0.209 5.697 1.00 94.56 86 GLY A CA 1
ATOM 668 C C . GLY A 1 86 ? -2.546 -1.559 4.966 1.00 94.56 86 GLY A C 1
ATOM 669 O O . GLY A 1 86 ? -3.356 -2.450 5.252 1.00 94.56 86 GLY A O 1
ATOM 670 N N . PRO A 1 87 ? -1.581 -1.772 4.053 1.00 93.50 87 PRO A N 1
ATOM 671 C CA . PRO A 1 87 ? -1.407 -3.062 3.392 1.00 93.50 87 PRO A CA 1
ATOM 672 C C . PRO A 1 87 ? -1.202 -4.203 4.391 1.00 93.50 87 PRO A C 1
ATOM 674 O O . PRO A 1 87 ? -1.828 -5.252 4.258 1.00 93.50 87 PRO A O 1
ATOM 677 N N . ASN A 1 88 ? -0.415 -3.936 5.435 1.00 94.19 88 ASN A N 1
ATOM 678 C CA . ASN A 1 88 ? -0.068 -4.877 6.499 1.00 94.19 88 ASN A CA 1
ATOM 679 C C . ASN A 1 88 ? -0.527 -4.381 7.882 1.00 94.19 88 ASN A C 1
ATOM 681 O O . ASN A 1 88 ? -0.029 -4.853 8.897 1.00 94.19 88 ASN A O 1
ATOM 685 N N . GLU A 1 89 ? -1.440 -3.405 7.931 1.00 92.88 89 GLU A N 1
ATOM 686 C CA . GLU A 1 89 ? -1.888 -2.777 9.177 1.00 92.88 89 GLU A CA 1
ATOM 687 C C . GLU A 1 89 ? -3.411 -2.839 9.300 1.00 92.88 89 GLU A C 1
ATOM 689 O O . GLU A 1 89 ? -4.158 -2.526 8.365 1.00 92.88 89 GLU A O 1
ATOM 694 N N . VAL A 1 90 ? -3.864 -3.199 10.495 1.00 94.81 90 VAL A N 1
ATOM 695 C CA . VAL A 1 90 ? -5.271 -3.213 10.890 1.00 94.81 90 VAL A CA 1
ATOM 696 C C . VAL A 1 90 ? -5.414 -2.458 12.196 1.00 94.81 90 VAL A C 1
ATOM 698 O O . VAL A 1 90 ? -4.485 -2.406 13.001 1.00 94.81 90 VAL A O 1
ATOM 701 N N . SER A 1 91 ? -6.581 -1.873 12.401 1.00 94.69 91 SER A N 1
A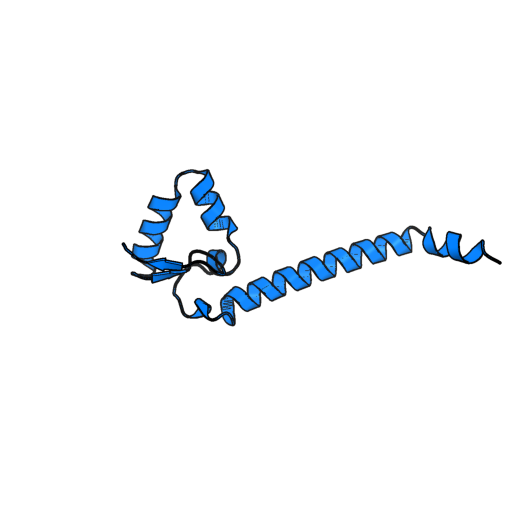TOM 702 C CA . SER A 1 91 ? -6.949 -1.262 13.663 1.00 94.69 91 SER A CA 1
ATOM 703 C C . SER A 1 91 ? -8.166 -1.961 14.239 1.00 94.69 91 SER A C 1
ATOM 705 O O . SER A 1 91 ? -9.060 -2.367 13.497 1.00 94.69 91 SER A O 1
ATOM 707 N N . ALA A 1 92 ? -8.161 -2.111 15.557 1.00 91.75 92 ALA A N 1
ATOM 708 C CA . ALA A 1 92 ? -9.253 -2.631 16.359 1.00 91.75 92 ALA A CA 1
ATOM 709 C C . ALA A 1 92 ? -9.514 -1.645 17.509 1.00 91.75 92 ALA A C 1
ATOM 711 O O . ALA A 1 92 ? -8.587 -0.915 17.891 1.00 91.75 92 ALA A O 1
ATOM 712 N N . PRO A 1 93 ? -10.734 -1.608 18.071 1.00 81.50 93 PRO A N 1
ATOM 713 C CA . PRO A 1 93 ? -11.053 -0.735 19.184 1.00 81.50 93 PRO A CA 1
ATOM 714 C C . PRO A 1 93 ? -10.273 -1.245 20.398 1.00 81.50 93 PRO A C 1
ATOM 716 O O . PRO A 1 93 ? -10.130 -2.457 20.583 1.00 81.50 93 PRO A O 1
ATOM 719 N N . ARG A 1 94 ? -9.725 -0.322 21.183 1.00 65.50 94 ARG A N 1
ATOM 720 C CA . ARG A 1 94 ? -9.163 -0.653 22.492 1.00 65.50 94 ARG A CA 1
ATOM 721 C C . ARG A 1 94 ? -10.258 -0.705 23.542 1.00 65.50 94 ARG A C 1
ATOM 723 O O . ARG A 1 94 ? -11.229 0.067 23.387 1.00 65.50 94 ARG A O 1
#

Foldseek 3Di:
DPPVVVVVCPPPVNVVVVVVVVVVVVVVVLVVQLCCQCPVDPCVPQAEDSVQSSALVVLVVCVVVVNNVVVVVVGCVPRNQWYRRHSPDIHGDD

Secondary structure (DSSP, 8-state):
--HHHHHHHT-HHHHHHHHHHHHHHHHHHHHHHHHIIIIISGGGGS-S-HHHHH-SHHHHHHHHTT-HHHHHHHHHHHH-SSEE-SSS-EE---